Protein AF-A0A378A656-F1 (afdb_monomer_lite)

Structure (mmCIF, N/CA/C/O backbone):
data_AF-A0A378A656-F1
#
_entry.id   AF-A0A378A656-F1
#
loop_
_atom_site.group_PDB
_atom_site.id
_atom_site.type_symbol
_atom_site.label_atom_id
_atom_site.label_alt_id
_atom_site.label_comp_id
_atom_site.label_asym_id
_atom_site.label_entity_id
_atom_site.label_seq_id
_atom_site.pdbx_PDB_ins_code
_atom_site.Cartn_x
_atom_site.Cartn_y
_atom_site.Cartn_z
_atom_site.occupancy
_atom_site.B_iso_or_equiv
_atom_site.auth_seq_id
_atom_site.auth_comp_id
_atom_site.auth_asym_id
_atom_site.auth_atom_id
_atom_site.pdbx_PDB_model_num
ATOM 1 N N . MET A 1 1 ? 18.176 2.974 -7.666 1.00 93.44 1 MET A N 1
ATOM 2 C CA . MET A 1 1 ? 17.110 2.257 -8.402 1.00 93.44 1 MET A CA 1
ATOM 3 C C . MET A 1 1 ? 16.225 3.310 -9.028 1.00 93.44 1 MET A C 1
ATOM 5 O O . MET A 1 1 ? 15.878 4.257 -8.336 1.00 93.44 1 MET A O 1
ATOM 9 N N . LEU A 1 2 ? 15.888 3.156 -10.302 1.00 96.69 2 LEU A N 1
ATOM 10 C CA . LEU A 1 2 ? 14.982 4.041 -11.027 1.00 96.69 2 LEU A CA 1
ATOM 11 C C . LEU A 1 2 ? 13.747 3.243 -11.430 1.00 96.69 2 LEU A C 1
ATOM 13 O O . LEU A 1 2 ? 13.876 2.097 -11.867 1.00 96.69 2 LEU A O 1
ATOM 17 N N . ALA A 1 3 ? 12.579 3.856 -11.281 1.00 96.69 3 ALA A N 1
ATOM 18 C CA . ALA A 1 3 ? 11.305 3.312 -11.722 1.00 96.69 3 ALA A CA 1
ATOM 19 C C . ALA A 1 3 ? 10.682 4.262 -12.747 1.00 96.69 3 ALA A C 1
ATOM 21 O O . ALA A 1 3 ? 10.758 5.482 -12.591 1.00 96.69 3 ALA A O 1
ATOM 22 N N . SER A 1 4 ? 10.068 3.703 -13.781 1.00 96.75 4 SER A N 1
ATOM 23 C CA . SER A 1 4 ? 9.312 4.445 -14.791 1.00 96.75 4 SER A CA 1
ATOM 24 C C . SER A 1 4 ? 8.028 3.705 -15.125 1.00 96.75 4 SER A C 1
ATOM 26 O O . SER A 1 4 ? 7.935 2.494 -14.917 1.00 96.75 4 SER A O 1
ATOM 28 N N . VAL A 1 5 ? 7.052 4.455 -15.627 1.00 96.88 5 VAL A N 1
ATOM 29 C CA . VAL A 1 5 ? 5.752 3.953 -16.068 1.00 96.88 5 VAL A CA 1
ATOM 30 C C . VAL A 1 5 ? 5.574 4.374 -17.519 1.00 96.88 5 VAL A C 1
ATOM 32 O O . VAL A 1 5 ? 5.869 5.525 -17.845 1.00 96.88 5 VAL A O 1
ATOM 35 N N . ASP A 1 6 ? 5.162 3.450 -18.380 1.00 95.38 6 ASP A N 1
ATOM 36 C CA . ASP A 1 6 ? 4.830 3.758 -19.772 1.00 95.38 6 ASP A CA 1
ATOM 37 C C . ASP A 1 6 ? 3.358 4.184 -19.939 1.00 95.38 6 ASP A C 1
ATOM 39 O O . ASP A 1 6 ? 2.580 4.207 -18.983 1.00 95.38 6 ASP A O 1
ATOM 43 N N . ASP A 1 7 ? 2.963 4.510 -21.170 1.00 95.88 7 ASP A N 1
ATOM 44 C CA . ASP A 1 7 ? 1.598 4.951 -21.489 1.00 95.88 7 ASP A CA 1
ATOM 45 C C . ASP A 1 7 ? 0.533 3.867 -21.235 1.00 95.88 7 ASP A C 1
ATOM 47 O O . ASP A 1 7 ? -0.646 4.180 -21.061 1.00 95.88 7 ASP A O 1
ATOM 51 N N . ALA A 1 8 ? 0.932 2.591 -21.191 1.00 92.38 8 ALA A N 1
ATOM 52 C CA . ALA A 1 8 ? 0.059 1.465 -20.867 1.00 92.38 8 ALA A CA 1
ATOM 53 C C . ALA A 1 8 ? -0.032 1.201 -19.350 1.00 92.38 8 ALA A C 1
ATOM 55 O O . ALA A 1 8 ? -0.771 0.311 -18.923 1.00 92.38 8 ALA A O 1
ATOM 56 N N . GLY A 1 9 ? 0.693 1.966 -18.527 1.00 90.62 9 GLY A N 1
ATOM 57 C CA . GLY A 1 9 ? 0.736 1.799 -17.077 1.00 90.62 9 GLY A CA 1
ATOM 58 C C . GLY A 1 9 ? 1.701 0.708 -16.601 1.00 90.62 9 GLY A C 1
ATOM 59 O O . GLY A 1 9 ? 1.695 0.376 -15.412 1.00 90.62 9 GLY A O 1
ATOM 60 N N . GLN A 1 10 ? 2.533 0.145 -17.482 1.00 93.12 10 GLN A N 1
ATOM 61 C CA . GLN A 1 10 ? 3.510 -0.873 -17.111 1.00 93.12 10 GLN A CA 1
ATOM 62 C C . GLN A 1 10 ? 4.682 -0.232 -16.367 1.00 93.12 10 GLN A C 1
ATOM 64 O O . GLN A 1 10 ? 5.315 0.711 -16.840 1.00 93.12 10 GLN A O 1
ATOM 69 N N . VAL A 1 11 ? 5.004 -0.789 -15.197 1.00 95.94 11 VAL A N 1
ATOM 70 C CA . VAL A 1 11 ? 6.143 -0.352 -14.385 1.00 95.94 11 VAL A CA 1
ATOM 71 C C . VAL A 1 11 ? 7.402 -1.100 -14.813 1.00 95.94 11 VAL A C 1
ATOM 73 O O . VAL A 1 11 ? 7.419 -2.333 -14.834 1.00 95.94 11 VAL A O 1
ATOM 76 N N . SER A 1 12 ? 8.479 -0.364 -15.084 1.00 95.19 12 SER A N 1
ATOM 77 C CA . SER A 1 12 ? 9.821 -0.912 -15.305 1.00 95.19 12 SER A CA 1
ATOM 78 C C . SER A 1 12 ? 10.794 -0.422 -14.236 1.00 95.19 12 SER A C 1
ATOM 80 O O . SER A 1 12 ? 10.758 0.749 -13.854 1.00 95.19 12 SER A O 1
ATOM 82 N N . VAL A 1 13 ? 11.693 -1.300 -13.783 1.00 96.88 13 VAL A N 1
ATOM 83 C CA . VAL A 1 13 ? 12.682 -1.007 -12.737 1.00 96.88 13 VAL A CA 1
ATOM 84 C C . VAL A 1 13 ? 14.091 -1.277 -13.253 1.00 96.88 13 VAL A C 1
ATOM 86 O O . VAL A 1 13 ? 14.350 -2.322 -13.847 1.00 96.88 13 VAL A O 1
ATOM 89 N N . ARG A 1 14 ? 15.024 -0.352 -12.996 1.00 96.25 14 ARG A N 1
ATOM 90 C CA . ARG A 1 14 ? 16.448 -0.531 -13.319 1.00 96.25 14 ARG A CA 1
ATOM 91 C C . ARG A 1 14 ? 17.388 0.013 -12.247 1.00 96.25 14 ARG A C 1
ATOM 93 O O . ARG A 1 14 ? 17.003 0.781 -11.360 1.00 96.25 14 ARG A O 1
ATOM 100 N N . GLY A 1 15 ? 18.646 -0.403 -12.341 1.00 97.00 15 GLY A N 1
ATOM 101 C CA . GLY A 1 15 ? 19.750 0.170 -11.583 1.00 97.00 15 GLY A CA 1
ATOM 102 C C . GLY A 1 15 ? 19.911 1.667 -11.829 1.00 97.00 15 GLY A C 1
ATOM 103 O O . GLY A 1 15 ? 19.661 2.149 -12.932 1.00 97.00 15 GLY A O 1
ATOM 104 N N . ASP A 1 16 ? 20.321 2.388 -10.789 1.00 97.56 16 ASP A N 1
ATOM 105 C CA . ASP A 1 16 ? 20.848 3.744 -10.937 1.00 97.56 16 ASP A CA 1
ATOM 106 C C . ASP A 1 16 ? 22.366 3.677 -10.781 1.00 97.56 16 ASP A C 1
ATOM 108 O O . ASP A 1 16 ? 22.854 3.422 -9.678 1.00 97.56 16 ASP A O 1
ATOM 112 N N . ASP A 1 17 ? 23.093 3.877 -11.876 1.00 97.38 17 ASP A N 1
ATOM 113 C CA . ASP A 1 17 ? 24.554 3.775 -11.906 1.00 97.38 17 ASP A CA 1
ATOM 114 C C . ASP A 1 17 ? 25.233 4.854 -11.050 1.00 97.38 17 ASP A C 1
ATOM 116 O O . ASP A 1 17 ? 26.379 4.682 -10.636 1.00 97.38 17 ASP A O 1
ATOM 120 N N . GLN A 1 18 ? 24.522 5.940 -10.725 1.00 97.25 18 GLN A N 1
ATOM 121 C CA . GLN A 1 18 ? 25.019 7.002 -9.849 1.00 97.25 18 GLN A CA 1
ATOM 122 C C . GLN A 1 18 ? 24.744 6.726 -8.364 1.00 97.25 18 GLN A C 1
ATOM 124 O O . GLN A 1 18 ? 25.173 7.497 -7.503 1.00 97.25 18 GLN A O 1
ATOM 129 N N . HIS A 1 19 ? 24.038 5.641 -8.029 1.00 96.00 19 HIS A N 1
ATOM 130 C CA . HIS A 1 19 ? 23.617 5.399 -6.656 1.00 96.00 19 HIS A CA 1
ATOM 131 C C . HIS A 1 19 ? 24.775 4.885 -5.781 1.00 96.00 19 HIS A C 1
ATOM 133 O O . HIS A 1 19 ? 25.302 3.799 -6.041 1.00 96.00 19 HIS A O 1
ATOM 139 N N . PRO A 1 20 ? 25.139 5.586 -4.691 1.00 96.44 20 PRO A N 1
ATOM 140 C CA . PRO A 1 20 ? 26.351 5.290 -3.922 1.00 96.44 20 PRO A CA 1
ATOM 141 C C . PRO A 1 20 ? 26.315 3.938 -3.199 1.00 96.44 20 PRO A C 1
ATOM 143 O O . PRO A 1 20 ? 27.363 3.375 -2.902 1.00 96.44 20 PRO A O 1
ATOM 146 N N . ALA A 1 21 ? 25.125 3.394 -2.922 1.00 95.88 21 ALA A N 1
ATOM 147 C CA . ALA A 1 21 ? 24.990 2.149 -2.169 1.00 95.88 21 ALA A CA 1
ATOM 148 C C . ALA A 1 21 ? 25.253 0.883 -3.004 1.00 95.88 21 ALA A C 1
ATOM 150 O O . ALA A 1 21 ? 25.612 -0.151 -2.446 1.00 95.88 21 ALA A O 1
ATOM 151 N N . ASN A 1 22 ? 25.036 0.921 -4.325 1.00 94.88 22 ASN A N 1
ATOM 152 C CA . ASN A 1 22 ? 25.125 -0.282 -5.165 1.00 94.88 22 ASN A CA 1
ATOM 153 C C . ASN A 1 22 ? 25.577 -0.054 -6.615 1.00 94.88 22 ASN A C 1
ATOM 155 O O . ASN A 1 22 ? 25.699 -1.040 -7.344 1.00 94.88 22 ASN A O 1
ATOM 159 N N . LEU A 1 23 ? 25.863 1.189 -7.029 1.00 96.25 23 LEU A N 1
ATOM 160 C CA . LEU A 1 23 ? 26.386 1.541 -8.359 1.00 96.25 23 LEU A CA 1
ATOM 161 C C . LEU A 1 23 ? 25.609 0.848 -9.492 1.00 96.25 23 LEU A C 1
ATOM 163 O O . LEU A 1 23 ? 26.187 0.176 -10.344 1.00 96.25 23 LEU A O 1
ATOM 167 N N . GLY A 1 24 ? 24.279 0.906 -9.424 1.00 96.38 24 GLY A N 1
ATOM 168 C CA . GLY A 1 24 ? 23.386 0.314 -10.423 1.00 96.38 24 GLY A CA 1
ATOM 169 C C . GLY A 1 24 ? 23.097 -1.180 -10.257 1.00 96.38 24 GLY A C 1
ATOM 170 O O . GLY A 1 24 ? 22.181 -1.701 -10.893 1.00 96.38 24 GLY A O 1
ATOM 171 N N . ARG A 1 25 ? 23.789 -1.902 -9.371 1.00 97.50 25 ARG A N 1
ATOM 172 C CA . ARG A 1 25 ? 23.562 -3.345 -9.195 1.00 97.50 25 ARG A CA 1
ATOM 173 C C . ARG A 1 25 ? 22.248 -3.616 -8.466 1.00 97.50 25 ARG A C 1
ATOM 175 O O . ARG A 1 25 ? 22.037 -3.153 -7.346 1.00 97.50 25 ARG A O 1
ATOM 182 N N . LEU A 1 26 ? 21.394 -4.440 -9.069 1.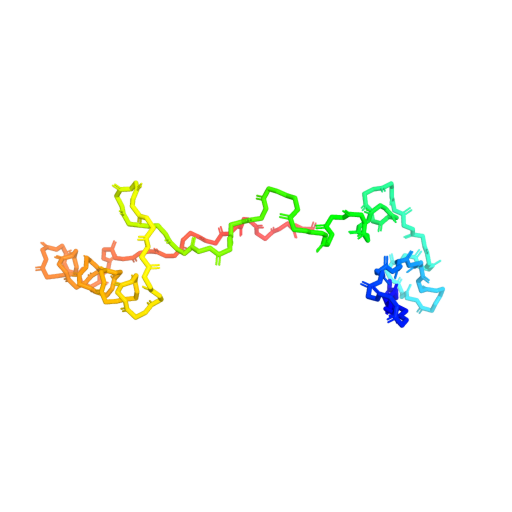00 96.75 26 LEU A N 1
ATOM 183 C CA . LEU A 1 26 ? 20.187 -4.974 -8.441 1.00 96.75 26 LEU A CA 1
ATOM 184 C C . LEU A 1 26 ? 20.333 -6.483 -8.229 1.00 96.75 26 LEU A C 1
ATOM 186 O O . LEU A 1 26 ? 20.825 -7.199 -9.098 1.00 96.75 26 LEU A O 1
ATOM 190 N N . CYS A 1 27 ? 19.880 -6.981 -7.078 1.00 95.81 27 CYS A N 1
ATOM 191 C CA . CYS A 1 27 ? 19.671 -8.417 -6.895 1.00 95.81 27 CYS A CA 1
ATOM 192 C C . CYS A 1 27 ? 18.426 -8.880 -7.672 1.00 95.81 27 CYS A C 1
ATOM 194 O O . CYS A 1 27 ? 17.602 -8.056 -8.069 1.00 95.81 27 CYS A O 1
ATOM 196 N N . VAL A 1 28 ? 18.234 -10.196 -7.813 1.00 95.19 28 VAL A N 1
ATOM 197 C CA . VAL A 1 28 ? 17.090 -10.779 -8.546 1.00 95.19 28 VAL A CA 1
ATOM 198 C C . VAL A 1 28 ? 15.731 -10.234 -8.085 1.00 95.19 28 VAL A C 1
ATOM 200 O O . VAL A 1 28 ? 14.889 -9.898 -8.908 1.00 95.19 28 VAL A O 1
ATOM 203 N N . LYS A 1 29 ? 15.544 -10.034 -6.773 1.00 95.62 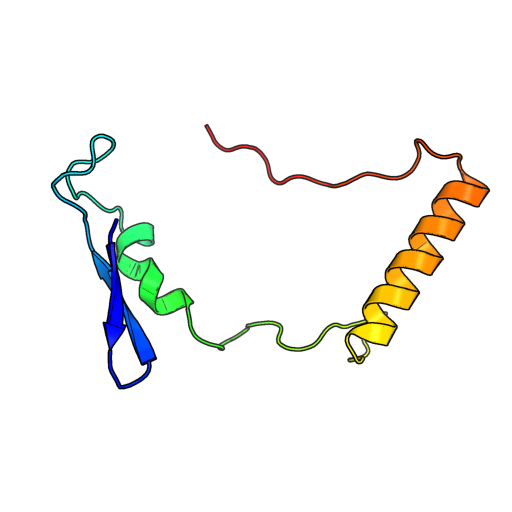29 LYS A N 1
ATOM 204 C CA . LYS A 1 29 ? 14.303 -9.466 -6.223 1.00 95.62 29 LYS A CA 1
ATOM 205 C C . LYS A 1 29 ? 14.111 -7.997 -6.603 1.00 95.62 29 LYS A C 1
ATOM 207 O O . LYS A 1 29 ? 12.997 -7.569 -6.860 1.00 95.62 29 LYS A O 1
ATOM 212 N N . GLY A 1 30 ? 15.198 -7.226 -6.627 1.00 95.06 30 GLY A N 1
ATOM 213 C CA . GLY A 1 30 ? 15.152 -5.816 -7.009 1.00 95.06 30 GLY A CA 1
ATOM 214 C C . GLY A 1 30 ? 14.884 -5.633 -8.502 1.00 95.06 30 GLY A C 1
ATOM 215 O O . GLY A 1 30 ? 14.151 -4.724 -8.873 1.00 95.06 30 GLY A O 1
ATOM 216 N N . ALA A 1 31 ? 15.441 -6.508 -9.344 1.00 93.62 31 ALA A N 1
ATOM 217 C CA . ALA A 1 31 ? 15.210 -6.489 -10.787 1.00 93.62 31 ALA A CA 1
ATOM 218 C C . ALA A 1 31 ? 13.760 -6.860 -11.150 1.00 93.62 31 ALA A C 1
ATOM 220 O O . ALA A 1 31 ? 13.170 -6.219 -12.011 1.00 93.62 31 ALA A O 1
ATOM 221 N N . ALA A 1 32 ? 13.167 -7.828 -10.442 1.00 94.50 32 ALA A N 1
ATOM 222 C CA . ALA A 1 32 ? 11.789 -8.279 -10.663 1.00 94.50 32 ALA A CA 1
ATOM 223 C C . ALA A 1 32 ? 10.716 -7.402 -9.978 1.00 94.50 32 ALA A C 1
ATOM 225 O O . ALA A 1 32 ? 9.530 -7.717 -10.035 1.00 94.50 32 ALA A O 1
ATOM 226 N N . LEU A 1 33 ? 11.086 -6.301 -9.307 1.00 94.25 33 LEU A N 1
ATOM 227 C CA . LEU A 1 33 ? 10.144 -5.517 -8.493 1.00 94.25 33 LEU A CA 1
ATOM 228 C C . LEU A 1 33 ? 8.949 -4.982 -9.304 1.00 94.25 33 LEU A C 1
ATOM 230 O O . LEU A 1 33 ? 7.829 -4.964 -8.793 1.00 94.25 33 LEU A O 1
ATOM 234 N N . GLY A 1 34 ? 9.167 -4.596 -10.566 1.00 92.94 34 GLY A N 1
ATOM 235 C CA . GLY A 1 34 ? 8.106 -4.106 -11.456 1.00 92.94 34 GLY A CA 1
ATOM 236 C C . GLY A 1 34 ? 6.954 -5.101 -11.644 1.00 92.94 34 GLY A C 1
ATOM 237 O O . GLY A 1 34 ? 5.796 -4.692 -11.697 1.00 92.94 34 GLY A O 1
ATOM 238 N N . GLU A 1 35 ? 7.242 -6.404 -11.625 1.00 91.94 35 GLU A N 1
ATOM 239 C CA . GLU A 1 35 ? 6.256 -7.484 -11.794 1.00 91.94 35 GLU A CA 1
ATOM 240 C C . GLU A 1 35 ? 5.282 -7.580 -10.606 1.00 91.94 35 GLU A C 1
ATOM 242 O O . GLU A 1 35 ? 4.163 -8.070 -10.742 1.00 91.94 35 GLU A O 1
ATOM 247 N N . THR A 1 36 ? 5.666 -7.059 -9.437 1.00 91.62 36 THR A N 1
ATOM 248 C CA . THR A 1 36 ? 4.849 -7.113 -8.208 1.00 91.62 36 THR A CA 1
ATOM 249 C C . THR A 1 36 ? 3.833 -5.973 -8.091 1.00 91.62 36 THR A C 1
ATOM 251 O O . THR A 1 36 ? 3.037 -5.923 -7.151 1.00 91.62 36 THR A O 1
ATOM 254 N N . THR A 1 37 ? 3.853 -5.027 -9.033 1.00 92.00 37 THR A N 1
ATOM 255 C CA . THR A 1 37 ? 3.018 -3.817 -8.974 1.00 92.00 37 THR A CA 1
ATOM 256 C C . THR A 1 37 ? 1.577 -4.039 -9.431 1.00 92.00 37 THR A C 1
ATOM 258 O O . THR A 1 37 ? 0.720 -3.202 -9.152 1.00 92.00 37 THR A O 1
ATOM 261 N N . GLY A 1 38 ? 1.290 -5.184 -10.058 1.00 90.25 38 GLY A N 1
ATOM 262 C CA . GLY A 1 38 ? -0.048 -5.552 -10.510 1.00 90.25 38 GLY A CA 1
ATOM 263 C C . GLY A 1 38 ? -1.082 -5.722 -9.386 1.00 90.25 38 GLY A C 1
ATOM 264 O O . GLY A 1 38 ? -0.800 -5.634 -8.186 1.00 90.25 38 GLY A O 1
ATOM 265 N N . LEU A 1 39 ? -2.326 -5.979 -9.800 1.00 91.12 39 LEU A N 1
ATOM 266 C CA . LEU A 1 39 ? -3.468 -6.159 -8.894 1.00 91.12 39 LEU A CA 1
ATOM 267 C C . LEU A 1 39 ? -3.670 -7.614 -8.445 1.00 91.12 39 LEU A C 1
ATOM 269 O O . LEU A 1 39 ? -4.493 -7.871 -7.569 1.00 91.12 39 LEU A O 1
ATOM 273 N N . ALA A 1 40 ? -2.939 -8.567 -9.029 1.00 91.44 40 ALA A N 1
ATOM 274 C CA . ALA A 1 40 ? -3.060 -9.979 -8.687 1.00 91.44 40 ALA A CA 1
ATOM 275 C C . ALA A 1 40 ? -2.789 -10.200 -7.190 1.00 91.44 40 ALA A C 1
ATOM 277 O O . ALA A 1 40 ? -1.726 -9.852 -6.681 1.00 91.44 40 ALA A O 1
ATOM 278 N N . GLY A 1 41 ? -3.778 -10.748 -6.478 1.00 88.88 41 GLY A N 1
ATOM 279 C CA . GLY A 1 41 ? -3.699 -10.996 -5.035 1.00 88.88 41 GLY A CA 1
ATOM 280 C C . GLY A 1 41 ? -3.685 -9.739 -4.153 1.00 88.88 41 GLY A C 1
ATOM 281 O O . GLY A 1 41 ? -3.517 -9.859 -2.941 1.00 88.88 41 GLY A O 1
ATOM 282 N N . ARG A 1 42 ? -3.858 -8.534 -4.717 1.00 93.38 42 ARG A N 1
ATOM 283 C CA . ARG A 1 42 ? -3.867 -7.285 -3.946 1.00 93.38 42 ARG A CA 1
ATOM 284 C C . ARG A 1 42 ? -5.213 -7.123 -3.235 1.00 93.38 42 ARG A C 1
ATOM 286 O O . ARG A 1 42 ? -6.266 -7.224 -3.855 1.00 93.38 42 ARG A O 1
ATOM 293 N N . LEU A 1 43 ? -5.180 -6.828 -1.937 1.00 94.12 43 LEU A N 1
ATOM 294 C CA . LEU A 1 43 ? -6.380 -6.497 -1.166 1.00 94.12 43 LEU A CA 1
ATOM 295 C C . LEU A 1 43 ? -6.843 -5.081 -1.543 1.00 94.12 43 LEU A C 1
ATOM 297 O O . LEU A 1 43 ? -6.193 -4.100 -1.184 1.00 94.12 43 LEU A O 1
ATOM 301 N N . LEU A 1 44 ? -7.927 -4.982 -2.318 1.00 95.06 44 LEU A N 1
ATOM 302 C CA . LEU A 1 44 ? -8.447 -3.707 -2.847 1.00 95.06 44 LEU A CA 1
ATOM 303 C C . LEU A 1 44 ? -9.568 -3.100 -1.996 1.00 95.06 44 LEU A C 1
ATOM 305 O O . LEU A 1 44 ? -9.881 -1.919 -2.135 1.00 95.06 44 LEU A O 1
ATOM 309 N N . THR A 1 45 ? -10.158 -3.898 -1.111 1.00 96.31 45 THR A N 1
ATOM 310 C CA . THR A 1 45 ? -11.247 -3.501 -0.218 1.00 96.31 45 THR A CA 1
ATOM 311 C C . THR A 1 45 ? -10.908 -3.914 1.208 1.00 96.31 45 THR A C 1
ATOM 313 O O . THR A 1 45 ? -10.367 -5.007 1.397 1.00 96.31 45 THR A O 1
ATOM 316 N N . PRO A 1 46 ? -11.220 -3.085 2.214 1.00 97.88 46 PRO A N 1
ATOM 317 C CA . PRO A 1 46 ? -11.039 -3.476 3.599 1.00 97.88 46 PRO A CA 1
ATOM 318 C C . PRO A 1 46 ? -12.052 -4.553 3.995 1.00 97.88 46 PRO A C 1
ATOM 320 O O . PRO A 1 46 ? -13.148 -4.645 3.437 1.00 97.88 46 PRO A O 1
ATOM 323 N N . GLU A 1 47 ? -11.675 -5.338 4.995 1.00 97.69 47 GLU A N 1
ATOM 324 C CA . GLU A 1 47 ? -12.474 -6.426 5.541 1.00 97.69 47 GLU A CA 1
ATOM 325 C C . GLU A 1 47 ? -12.571 -6.272 7.061 1.00 97.69 47 GLU A C 1
ATOM 327 O O . GLU A 1 47 ? -11.573 -5.981 7.724 1.00 97.69 47 GLU A O 1
ATOM 332 N N . VAL A 1 48 ? -13.770 -6.455 7.610 1.00 97.19 48 VAL A N 1
ATOM 333 C CA . VAL A 1 48 ? -14.022 -6.525 9.054 1.00 97.19 48 VAL A CA 1
ATOM 334 C C . VAL A 1 48 ? -14.730 -7.844 9.328 1.00 97.19 48 VAL A C 1
A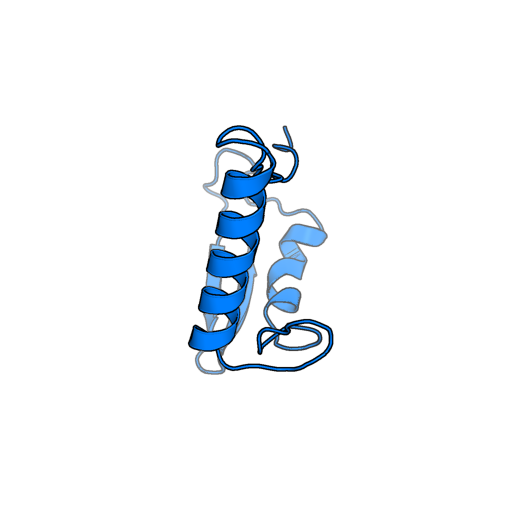TOM 336 O O . VAL A 1 48 ? -15.782 -8.111 8.754 1.00 97.19 48 VAL A O 1
ATOM 339 N N . ASP A 1 49 ? -14.129 -8.678 10.177 1.00 96.06 49 ASP A N 1
ATOM 340 C CA . ASP A 1 49 ? -14.655 -9.989 10.581 1.00 96.06 49 ASP A CA 1
ATOM 341 C C . ASP A 1 49 ? -15.103 -10.876 9.392 1.00 96.06 49 ASP A C 1
ATOM 343 O O . ASP A 1 49 ? -16.175 -11.482 9.411 1.00 96.06 49 ASP A O 1
ATOM 347 N N . GLY A 1 50 ? -14.298 -10.950 8.324 1.00 95.88 50 GLY A N 1
ATOM 348 C CA . GLY A 1 50 ? -14.624 -11.759 7.141 1.00 95.88 50 GLY A CA 1
ATOM 349 C C . GLY A 1 50 ? -15.474 -11.051 6.084 1.00 95.88 50 GLY A C 1
ATOM 350 O O . GLY A 1 50 ? -15.751 -11.640 5.041 1.00 95.88 50 GLY A O 1
ATOM 351 N N . GLN A 1 51 ? -15.944 -9.828 6.345 1.00 97.06 51 GLN A N 1
ATOM 352 C CA . GLN A 1 51 ? -16.879 -9.115 5.472 1.00 97.06 51 GLN A CA 1
ATOM 353 C C . GLN A 1 51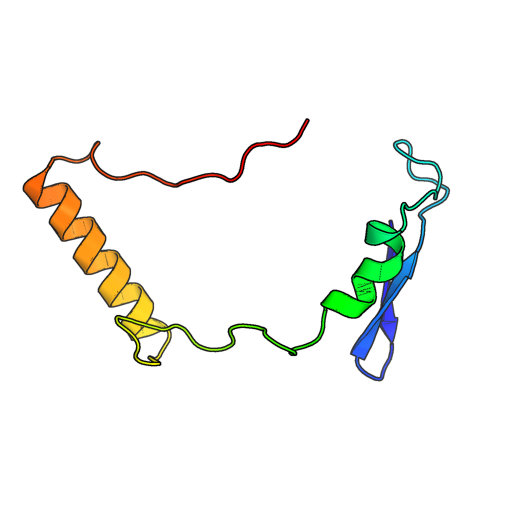 ? -16.238 -7.885 4.836 1.00 97.06 51 GLN A C 1
ATOM 355 O O . GLN A 1 51 ? -15.661 -7.047 5.528 1.00 97.06 51 GLN A O 1
ATOM 360 N N . GLN A 1 52 ? -16.384 -7.745 3.517 1.00 98.06 52 GLN A N 1
ATOM 361 C CA . GLN A 1 52 ? -15.961 -6.538 2.811 1.00 98.06 52 GLN A CA 1
ATOM 362 C C . GLN A 1 52 ? -16.820 -5.347 3.234 1.00 98.06 52 GLN A C 1
ATOM 364 O O . GLN A 1 52 ? -18.049 -5.424 3.246 1.00 98.06 52 GLN A O 1
ATOM 369 N N . VAL A 1 53 ? -16.169 -4.230 3.547 1.00 97.94 53 VAL A N 1
ATOM 370 C CA . VAL A 1 53 ? -16.838 -3.007 4.004 1.00 97.94 53 VAL A CA 1
ATOM 371 C C . VAL A 1 53 ? -16.304 -1.778 3.275 1.00 97.94 53 VAL A C 1
ATOM 373 O O . VAL A 1 53 ? -15.267 -1.814 2.612 1.00 97.94 53 VAL A O 1
ATOM 376 N N . ALA A 1 54 ? -17.003 -0.652 3.405 1.00 97.88 54 ALA A N 1
ATOM 377 C CA . ALA A 1 54 ? -16.484 0.628 2.941 1.00 97.88 54 ALA A CA 1
ATOM 378 C C . ALA A 1 54 ? -15.406 1.163 3.901 1.00 97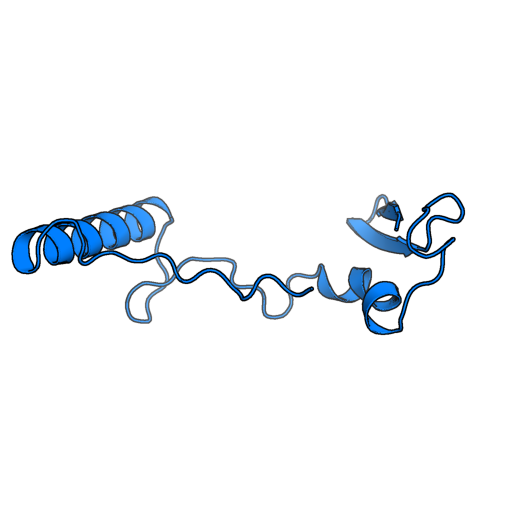.88 54 ALA A C 1
ATOM 380 O O . ALA A 1 54 ? -15.456 0.940 5.111 1.00 97.88 54 ALA A O 1
ATOM 381 N N . TRP A 1 55 ? -14.465 1.949 3.375 1.00 98.00 55 TRP A N 1
ATOM 382 C CA . TRP A 1 55 ? -13.397 2.575 4.164 1.00 98.00 55 TRP A CA 1
ATOM 383 C C . TRP A 1 55 ? -13.872 3.328 5.421 1.00 98.00 55 TRP A C 1
ATOM 385 O O . TRP A 1 55 ? -13.268 3.119 6.474 1.00 98.00 55 TRP A O 1
ATOM 395 N N . PRO A 1 56 ? -14.948 4.146 5.386 1.00 98.31 56 PRO A N 1
ATOM 396 C CA . PRO A 1 56 ? -15.434 4.820 6.591 1.00 98.31 56 PRO A CA 1
ATOM 397 C C . PRO A 1 56 ? -15.847 3.849 7.703 1.00 98.31 56 PRO A C 1
ATOM 399 O O . PRO A 1 56 ? -15.565 4.104 8.870 1.00 98.31 56 PRO A O 1
ATOM 402 N N . GLN A 1 57 ? -16.457 2.716 7.343 1.00 98.06 57 GLN A N 1
ATOM 403 C CA . GLN A 1 57 ? -16.849 1.686 8.302 1.00 98.06 57 GLN A CA 1
ATOM 404 C C . GLN A 1 57 ? -15.619 0.988 8.890 1.00 98.06 57 GLN A C 1
ATOM 406 O O . GLN A 1 57 ? -15.517 0.874 10.107 1.00 98.06 57 GLN A O 1
ATOM 411 N N . ALA A 1 58 ? -14.648 0.593 8.059 1.00 98.31 58 ALA A N 1
ATOM 412 C CA . ALA A 1 58 ? -13.412 -0.037 8.536 1.00 98.31 58 ALA A CA 1
ATOM 413 C C . ALA A 1 58 ? -12.646 0.851 9.537 1.00 98.31 58 ALA A C 1
ATOM 415 O O . ALA A 1 58 ? -12.152 0.375 10.563 1.00 98.31 58 ALA A O 1
ATOM 416 N N . LEU A 1 59 ? -12.574 2.157 9.260 1.00 98.06 59 LEU A N 1
ATOM 417 C CA . LEU A 1 59 ? -11.930 3.128 10.146 1.00 98.06 59 LEU A CA 1
ATOM 418 C C . LEU A 1 59 ? -12.712 3.326 11.451 1.00 98.06 59 LEU A C 1
ATOM 420 O O . LEU A 1 59 ? -12.098 3.377 12.518 1.00 98.06 59 LEU A O 1
ATOM 424 N N . ALA A 1 60 ? -14.045 3.404 11.383 1.00 98.12 60 ALA A N 1
ATOM 425 C CA . ALA A 1 60 ? -14.900 3.522 12.563 1.00 98.12 60 ALA A CA 1
ATOM 426 C C . ALA A 1 60 ? -14.767 2.300 13.485 1.00 98.12 60 ALA A C 1
ATOM 428 O O . ALA A 1 60 ? -14.560 2.464 14.687 1.00 98.12 60 ALA A O 1
ATOM 429 N N . GLU A 1 61 ? -14.791 1.091 12.920 1.00 98.12 61 GLU A N 1
ATOM 430 C CA . GLU A 1 61 ? -14.594 -0.166 13.654 1.00 98.12 61 GLU A CA 1
ATOM 431 C C . GLU A 1 61 ? -13.216 -0.229 14.321 1.00 98.12 61 GLU A C 1
ATOM 433 O O . GLU A 1 61 ? -13.101 -0.543 15.508 1.00 98.12 61 GLU A O 1
ATOM 438 N N . THR A 1 62 ? -12.162 0.148 13.589 1.00 96.56 62 THR A N 1
ATOM 439 C CA . THR A 1 62 ? -10.797 0.218 14.135 1.00 96.56 62 THR A CA 1
ATOM 440 C C . THR A 1 62 ? -10.730 1.181 15.322 1.00 96.56 62 THR A C 1
ATOM 442 O O . THR A 1 62 ? -10.210 0.830 16.382 1.00 96.56 62 THR A O 1
ATOM 445 N N . ALA A 1 63 ? -11.287 2.388 15.178 1.00 96.44 63 ALA A N 1
ATOM 446 C CA . ALA A 1 63 ? -11.286 3.394 16.236 1.00 96.44 63 ALA A CA 1
ATOM 447 C C . ALA A 1 63 ? -12.086 2.943 17.469 1.00 96.44 63 ALA A C 1
ATOM 449 O O . ALA A 1 63 ? -11.622 3.124 18.597 1.00 96.44 63 ALA A O 1
ATOM 450 N N . ALA A 1 64 ? -13.255 2.330 17.263 1.00 97.50 64 ALA A N 1
ATOM 451 C CA . ALA A 1 64 ? -14.104 1.827 18.337 1.00 97.50 64 ALA A CA 1
ATOM 452 C C . ALA A 1 64 ? -13.407 0.720 19.142 1.00 97.50 64 ALA A C 1
ATOM 454 O O . ALA A 1 64 ? -13.344 0.797 20.370 1.00 97.50 64 ALA A O 1
ATOM 455 N N . ARG A 1 65 ? -12.805 -0.268 18.465 1.00 95.38 65 ARG A N 1
ATOM 456 C CA . ARG A 1 65 ? -12.094 -1.374 19.132 1.00 95.38 65 ARG A CA 1
ATOM 457 C C . ARG A 1 65 ? -10.857 -0.883 19.883 1.00 95.38 65 ARG A C 1
ATOM 459 O O . ARG A 1 65 ? -10.633 -1.290 21.021 1.00 95.38 65 ARG A O 1
ATOM 466 N N . LEU A 1 66 ? -10.089 0.038 19.297 1.00 94.62 66 LEU A N 1
ATOM 467 C CA . LEU A 1 66 ? -8.954 0.661 19.987 1.00 94.62 66 LEU A CA 1
ATOM 468 C C . LEU A 1 66 ? -9.399 1.444 21.231 1.00 94.62 66 LEU A C 1
ATOM 470 O O . LEU A 1 66 ? -8.749 1.347 22.271 1.00 94.62 66 LEU A O 1
ATOM 474 N N . ARG A 1 67 ? -10.513 2.187 21.155 1.00 95.31 67 ARG A N 1
ATOM 475 C CA . ARG A 1 67 ? -11.087 2.893 22.311 1.00 95.31 67 ARG A CA 1
ATOM 476 C C . ARG A 1 67 ? -11.474 1.917 23.416 1.00 95.31 67 ARG A C 1
ATOM 478 O O . ARG A 1 67 ? -11.058 2.113 24.550 1.00 95.31 67 ARG A O 1
ATOM 485 N N . GLN A 1 68 ? -12.178 0.841 23.069 1.00 95.56 68 GLN A N 1
ATOM 486 C CA . GLN A 1 68 ? -12.573 -0.197 24.019 1.00 95.56 68 GLN A CA 1
ATOM 487 C C . GLN A 1 68 ? -11.363 -0.805 24.744 1.00 95.56 68 GLN A C 1
ATOM 489 O O . GLN A 1 68 ? -11.402 -0.988 25.959 1.00 95.56 68 GLN A O 1
ATOM 494 N N . ILE A 1 69 ? -10.280 -1.098 24.017 1.00 94.62 69 ILE A N 1
ATOM 495 C CA . ILE A 1 69 ? -9.043 -1.628 24.608 1.00 94.62 69 ILE A CA 1
ATOM 496 C C . ILE A 1 69 ? -8.468 -0.641 25.629 1.00 94.62 69 ILE A C 1
ATOM 498 O O . ILE A 1 69 ? -8.158 -1.046 26.751 1.00 94.62 69 ILE A O 1
ATOM 502 N N . ILE A 1 70 ? -8.378 0.641 25.262 1.00 94.00 70 ILE A N 1
ATOM 503 C CA . ILE A 1 70 ? -7.867 1.709 26.131 1.00 94.00 70 ILE A CA 1
ATOM 504 C C . ILE A 1 70 ? -8.731 1.866 27.384 1.00 94.00 70 ILE A C 1
ATOM 506 O O . ILE A 1 70 ? -8.188 1.963 28.482 1.00 94.00 70 ILE A O 1
ATOM 510 N N . ASP A 1 71 ? -10.053 1.868 27.234 1.00 94.00 71 ASP A N 1
ATOM 511 C CA . ASP A 1 71 ? -10.982 2.052 28.351 1.00 94.00 71 ASP A CA 1
ATOM 512 C C . ASP A 1 71 ? -10.903 0.877 29.344 1.00 94.00 71 ASP A C 1
ATOM 514 O O . ASP A 1 71 ? -11.029 1.074 30.550 1.00 94.00 71 ASP A O 1
ATOM 518 N N . GLN A 1 72 ? -10.647 -0.341 28.851 1.00 94.19 72 GLN A N 1
ATOM 519 C CA . GLN A 1 72 ? -10.564 -1.556 29.671 1.00 94.19 72 GLN A CA 1
ATOM 520 C C . GLN A 1 72 ? -9.188 -1.778 30.314 1.00 94.19 72 GLN A C 1
ATOM 522 O O . GLN A 1 72 ? -9.111 -2.305 31.422 1.00 94.19 72 GLN A O 1
ATOM 527 N N . HIS A 1 73 ? -8.102 -1.402 29.633 1.00 93.62 73 HIS A N 1
ATOM 528 C CA . HIS A 1 73 ? -6.736 -1.787 30.021 1.00 93.62 73 HIS A CA 1
ATOM 529 C C . HIS A 1 73 ? -5.805 -0.591 30.269 1.00 93.62 73 HIS A C 1
ATOM 531 O O . HIS A 1 73 ? -4.625 -0.766 30.572 1.00 93.62 73 HIS A O 1
ATOM 537 N N . GLY A 1 74 ? -6.317 0.633 30.146 1.00 86.12 74 GLY A N 1
ATOM 538 C CA . GLY A 1 74 ? -5.546 1.862 30.265 1.00 86.12 74 GLY A CA 1
ATOM 539 C C . GLY A 1 74 ? -4.799 2.238 28.975 1.00 86.12 74 GLY A C 1
ATOM 540 O O . GLY A 1 74 ? -4.623 1.425 28.066 1.00 86.12 74 GLY A O 1
ATOM 541 N N . PRO A 1 75 ? -4.318 3.487 28.873 1.00 82.00 75 PRO A N 1
ATOM 542 C CA . PRO A 1 75 ? -3.790 4.067 27.632 1.00 82.00 75 PRO A CA 1
ATOM 543 C C . PRO A 1 75 ? -2.504 3.419 27.093 1.00 82.00 75 PRO A C 1
ATOM 545 O O . PRO A 1 75 ? -2.200 3.582 25.916 1.00 82.00 75 PRO A O 1
ATOM 548 N N . ALA A 1 76 ? -1.759 2.672 27.915 1.00 80.94 76 ALA A N 1
ATOM 549 C CA . ALA A 1 76 ? -0.527 1.985 27.506 1.00 80.94 76 ALA A CA 1
ATOM 550 C C . ALA A 1 76 ? -0.761 0.590 26.888 1.00 80.94 76 ALA A C 1
ATOM 552 O O . ALA A 1 76 ? 0.194 -0.096 26.537 1.00 80.94 76 ALA A O 1
ATOM 553 N N . SER A 1 77 ? -2.017 0.155 26.775 1.00 82.38 77 SER A N 1
ATOM 554 C CA . SER A 1 77 ? -2.377 -1.171 26.253 1.00 82.38 77 SER A CA 1
ATOM 555 C C . SER A 1 77 ? -2.331 -1.280 24.723 1.00 82.38 77 SER A C 1
ATOM 557 O O . SER A 1 77 ? -2.248 -2.383 24.187 1.00 82.38 77 SER A O 1
ATOM 559 N N . GLY A 1 78 ? -2.376 -0.152 24.009 1.00 77.38 78 GLY A N 1
ATOM 560 C CA . GLY A 1 78 ? -2.281 -0.112 22.550 1.00 77.38 78 GLY A CA 1
ATOM 561 C C . GLY A 1 78 ? -0.836 -0.203 22.054 1.00 77.38 78 GLY A C 1
ATOM 562 O O . GLY A 1 78 ? 0.064 0.412 22.623 1.00 77.38 78 GLY A O 1
ATOM 563 N N . GLY A 1 79 ? -0.614 -0.926 20.954 1.00 80.06 79 GLY A N 1
ATOM 564 C CA . GLY A 1 79 ? 0.703 -1.073 20.334 1.00 80.06 79 GLY A CA 1
ATOM 565 C C . GLY A 1 79 ? 0.631 -1.091 18.810 1.00 80.06 79 GLY A C 1
ATOM 566 O O . GLY A 1 79 ? -0.302 -1.634 18.226 1.00 80.06 79 GLY A O 1
ATOM 567 N N . LEU A 1 80 ? 1.637 -0.503 18.162 1.00 78.81 80 LEU A N 1
ATOM 568 C CA . LEU A 1 80 ? 1.852 -0.617 16.723 1.00 78.81 80 LEU A CA 1
ATOM 569 C C . LEU A 1 80 ? 2.989 -1.611 16.493 1.00 78.81 80 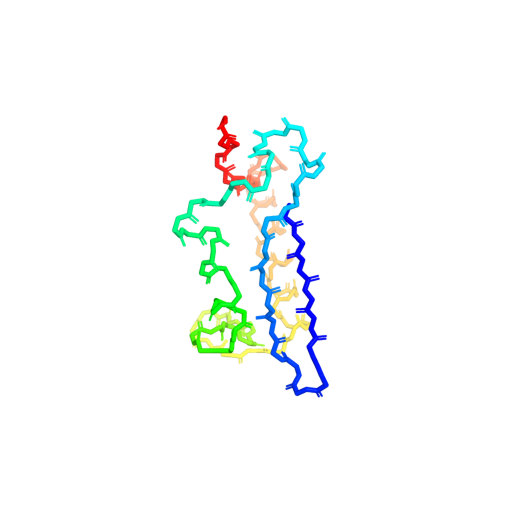LEU A C 1
ATOM 571 O O . LEU A 1 80 ? 4.141 -1.317 16.818 1.00 78.81 80 LEU A O 1
ATOM 575 N N . LEU A 1 81 ? 2.681 -2.774 15.918 1.00 77.94 81 LEU A N 1
ATOM 576 C CA . LEU A 1 81 ? 3.722 -3.694 15.475 1.00 77.94 81 LEU A CA 1
ATOM 577 C C . LEU A 1 81 ? 4.433 -3.068 14.275 1.00 77.94 81 LEU A C 1
ATOM 579 O O . LEU A 1 81 ? 3.903 -3.031 13.165 1.00 77.94 81 LEU A O 1
ATOM 583 N N . ARG A 1 82 ? 5.643 -2.561 14.501 1.00 74.56 82 ARG A N 1
ATOM 584 C CA . ARG A 1 82 ? 6.526 -2.184 13.401 1.00 74.56 82 ARG A CA 1
ATOM 585 C C . ARG A 1 82 ? 7.181 -3.445 12.844 1.00 74.56 82 ARG A C 1
ATOM 587 O O . ARG A 1 82 ? 7.642 -4.270 13.636 1.00 74.56 82 ARG A O 1
ATOM 594 N N . PRO A 1 83 ? 7.282 -3.588 11.512 1.00 70.38 83 PRO A N 1
ATOM 595 C CA . PRO A 1 83 ? 8.179 -4.584 10.953 1.00 70.38 83 PRO A CA 1
ATOM 596 C C . PRO A 1 83 ? 9.597 -4.325 11.489 1.00 70.38 83 PRO A C 1
ATOM 598 O O . PRO A 1 83 ? 9.936 -3.165 11.775 1.00 70.38 83 PRO A O 1
ATOM 601 N N . PRO A 1 84 ? 10.422 -5.375 11.655 1.00 68.75 84 PRO A N 1
ATOM 602 C CA . PRO A 1 84 ? 11.802 -5.193 12.072 1.00 68.75 84 PRO A CA 1
ATOM 603 C C . PRO A 1 84 ? 12.468 -4.193 11.127 1.00 68.75 84 PRO A C 1
ATOM 605 O O . PRO A 1 84 ? 12.339 -4.302 9.907 1.00 68.75 84 PRO A O 1
ATOM 608 N N . ALA A 1 85 ? 13.151 -3.198 11.695 1.00 51.31 85 ALA A N 1
ATOM 609 C CA . ALA A 1 85 ? 14.065 -2.383 10.916 1.00 51.31 85 ALA A CA 1
ATOM 610 C C . ALA A 1 85 ? 15.177 -3.328 10.452 1.00 51.31 85 ALA A C 1
ATOM 612 O O . ALA A 1 85 ? 16.025 -3.726 11.246 1.00 51.31 85 ALA A O 1
ATOM 613 N N . SER A 1 86 ? 15.107 -3.791 9.208 1.00 58.25 86 SER A N 1
ATOM 614 C CA . SER A 1 86 ? 16.201 -4.541 8.604 1.00 58.25 86 SER A CA 1
ATOM 615 C C . SER A 1 86 ? 17.429 -3.630 8.539 1.00 58.25 86 SER A C 1
ATOM 617 O O . SER A 1 86 ? 17.317 -2.524 8.005 1.00 58.25 86 SER A O 1
ATOM 619 N N . CYS A 1 87 ? 18.546 -4.090 9.118 1.00 40.50 87 CYS A N 1
ATOM 620 C CA . CYS A 1 87 ? 19.883 -3.518 8.927 1.00 40.50 87 CYS A CA 1
ATOM 621 C C . CYS A 1 87 ? 20.299 -3.536 7.453 1.00 40.50 87 CYS A C 1
ATOM 623 O O . CYS A 1 87 ? 19.906 -4.492 6.742 1.00 40.50 87 CYS A O 1
#

Sequence (87 aa):
MLASVDDAGQVSVRGDDQHPANLGRLCVKGAALGETTGLAGRLLTPEVDGQQVAWPQALAETAARLRQIIDQHGPASGGLLRPPASC

pLDDT: mean 91.7, std 10.2, range [40.5, 98.31]

InterPro domains:
  IPR006963 Molybdopterin oxidoreductase, 4Fe-4S domain [PF04879] (2-35)
  IPR006963 Molybdopterin oxidoreductase, 4Fe-4S domain [PS51669] (1-41)

Secondary structure (DSSP, 8-state):
-EEEE-TT--EEEE--TT-TTTTT---HHHHGGGGGGSSTT---S-EETTEE--HHHHHHHHHHHHHHHHHHH-GGG----PPP---

Organism: Klebsiella pneumoniae (NCBI:txid573)

Radius of gyration: 20.21 Å; chains: 1; bounding box: 43×19×52 Å

Foldseek 3Di:
DDWDADPVRQIAAWFDCPDPPANTDDDPCRRCVSVVPDCVVPDPFDDDPNHGDHPVVNVVVVVVVLVVQCVVPNPVRDDDDDDPPDD